Protein AF-A0A180GN33-F1 (afdb_monomer_lite)

pLDDT: mean 70.39, std 18.8, range [36.09, 91.19]

Structure (mmCIF, N/CA/C/O backbone):
data_AF-A0A180GN33-F1
#
_entry.id   AF-A0A180GN33-F1
#
loop_
_atom_site.group_PDB
_atom_site.id
_atom_site.type_symbol
_atom_site.label_atom_id
_atom_site.label_alt_id
_atom_site.label_comp_id
_atom_site.label_asym_id
_atom_site.label_entity_id
_atom_site.label_seq_id
_atom_site.pdbx_PDB_ins_code
_atom_site.Cartn_x
_atom_site.Cartn_y
_atom_site.Cartn_z
_atom_site.occupancy
_atom_site.B_iso_or_equiv
_atom_site.auth_seq_id
_atom_site.auth_comp_id
_atom_site.auth_asym_id
_atom_site.auth_atom_id
_atom_site.pdbx_PDB_model_num
ATOM 1 N N . MET A 1 1 ? 8.555 -13.426 13.200 1.00 46.03 1 MET A N 1
ATOM 2 C CA . MET A 1 1 ? 7.530 -12.575 12.555 1.00 46.03 1 MET A CA 1
ATOM 3 C C . MET A 1 1 ? 6.691 -13.460 11.651 1.00 46.03 1 MET A C 1
ATOM 5 O O . MET A 1 1 ? 7.265 -14.149 10.823 1.00 46.03 1 MET A O 1
ATOM 9 N N . VAL A 1 2 ? 5.373 -13.520 11.856 1.00 49.69 2 VAL A N 1
ATOM 10 C CA . VAL A 1 2 ? 4.475 -14.308 10.996 1.00 49.69 2 VAL A CA 1
ATOM 11 C C . VAL A 1 2 ? 4.223 -13.498 9.729 1.00 49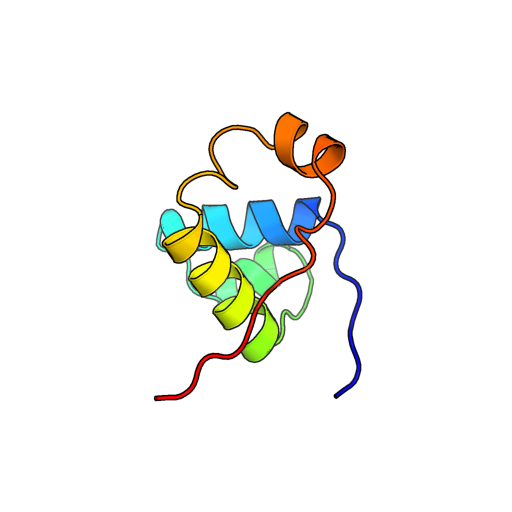.69 2 VAL A C 1
ATOM 13 O O . VAL A 1 2 ? 3.660 -12.407 9.803 1.00 49.69 2 VAL A O 1
ATOM 16 N N . PHE A 1 3 ? 4.682 -14.001 8.584 1.00 54.38 3 PHE A N 1
ATOM 17 C CA . PHE A 1 3 ? 4.346 -13.421 7.289 1.00 54.38 3 PHE A CA 1
ATOM 18 C C . PHE A 1 3 ? 2.873 -13.722 7.011 1.00 54.38 3 PHE A C 1
ATOM 20 O O . PHE A 1 3 ? 2.492 -14.879 6.845 1.00 54.38 3 PHE A O 1
ATOM 27 N N . VAL A 1 4 ? 2.032 -12.689 7.028 1.00 66.69 4 VAL A N 1
ATOM 28 C CA . VAL A 1 4 ? 0.635 -12.806 6.609 1.00 66.69 4 VAL A CA 1
ATOM 29 C C . VAL A 1 4 ? 0.609 -12.538 5.107 1.00 66.69 4 VAL A C 1
ATOM 31 O O . VAL A 1 4 ? 0.890 -11.404 4.714 1.00 66.69 4 VAL A O 1
ATOM 34 N N . PRO A 1 5 ? 0.309 -13.538 4.262 1.00 68.19 5 PRO A N 1
ATOM 35 C CA . PRO A 1 5 ? 0.170 -13.299 2.836 1.00 68.19 5 PRO A CA 1
ATOM 36 C C . PRO A 1 5 ? -1.066 -12.423 2.605 1.00 68.19 5 PRO A C 1
ATOM 38 O O . PRO A 1 5 ? -2.195 -12.826 2.892 1.00 68.19 5 PRO A O 1
ATOM 41 N N . TYR A 1 6 ? -0.850 -11.205 2.109 1.00 77.19 6 TYR A N 1
ATOM 42 C CA . TYR A 1 6 ? -1.925 -10.362 1.597 1.00 77.19 6 TYR A CA 1
ATOM 43 C C . TYR A 1 6 ? -2.055 -10.597 0.091 1.00 77.19 6 TYR A C 1
ATOM 45 O O . TYR A 1 6 ? -1.040 -10.752 -0.588 1.00 77.19 6 TYR A O 1
ATOM 53 N N . PRO A 1 7 ? -3.281 -10.611 -0.455 1.00 79.81 7 PRO A N 1
ATOM 54 C CA . PRO A 1 7 ? -3.458 -10.592 -1.898 1.00 79.81 7 PRO A CA 1
ATOM 55 C C . PRO A 1 7 ? -2.775 -9.345 -2.485 1.00 79.81 7 PRO A C 1
ATOM 57 O O . PRO A 1 7 ? -2.942 -8.265 -1.910 1.00 79.81 7 PRO A O 1
ATOM 60 N N . PRO A 1 8 ? -2.085 -9.441 -3.635 1.00 76.06 8 PRO A N 1
ATOM 61 C CA . PRO A 1 8 ? -1.410 -8.296 -4.255 1.00 76.06 8 PRO A CA 1
ATOM 62 C C . PRO A 1 8 ? -2.378 -7.139 -4.553 1.00 76.06 8 PRO A C 1
ATOM 64 O O . PRO A 1 8 ? -2.025 -5.973 -4.406 1.00 76.06 8 PRO A O 1
ATOM 67 N N . ALA A 1 9 ? -3.647 -7.442 -4.847 1.00 79.81 9 ALA A N 1
ATOM 68 C CA . ALA A 1 9 ? -4.697 -6.434 -4.993 1.00 79.81 9 ALA A CA 1
ATOM 69 C C . ALA A 1 9 ? -4.902 -5.576 -3.725 1.00 79.81 9 ALA A C 1
ATOM 71 O O . ALA A 1 9 ? -5.138 -4.376 -3.822 1.00 79.81 9 ALA A O 1
ATOM 72 N N . ILE A 1 10 ? -4.788 -6.166 -2.529 1.00 84.50 10 ILE A N 1
ATOM 73 C CA . ILE A 1 10 ? -4.941 -5.447 -1.254 1.00 84.50 10 ILE A CA 1
ATOM 74 C C . ILE A 1 10 ? -3.754 -4.512 -1.016 1.00 84.50 10 ILE A C 1
ATOM 76 O O . ILE A 1 10 ? -3.955 -3.392 -0.554 1.00 84.50 10 ILE A O 1
ATOM 80 N N . GLU A 1 11 ? -2.542 -4.948 -1.356 1.00 83.88 11 GLU A N 1
ATOM 81 C CA . GLU A 1 11 ? -1.335 -4.123 -1.275 1.00 83.88 11 GLU A CA 1
ATOM 82 C C . GLU A 1 11 ? -1.433 -2.905 -2.199 1.00 83.88 11 GLU A C 1
ATOM 84 O O . GLU A 1 11 ? -1.304 -1.770 -1.736 1.00 83.88 11 GLU A O 1
ATOM 89 N N . VAL A 1 12 ? -1.761 -3.119 -3.478 1.00 81.50 12 VAL A N 1
ATOM 90 C CA . VAL A 1 12 ? -1.873 -2.038 -4.470 1.00 81.50 12 VAL A CA 1
ATOM 91 C C . VAL A 1 12 ? -2.939 -1.021 -4.064 1.00 81.50 12 VAL A C 1
ATOM 93 O O . VAL A 1 12 ? -2.690 0.185 -4.103 1.00 81.50 12 VAL A O 1
ATOM 96 N N . VAL A 1 13 ? -4.117 -1.483 -3.636 1.00 87.12 13 VAL A N 1
ATOM 97 C CA . VAL A 1 13 ? -5.201 -0.584 -3.217 1.00 87.12 13 VAL A CA 1
ATOM 98 C C . VAL A 1 13 ? -4.833 0.159 -1.926 1.00 87.12 13 VAL A C 1
ATOM 100 O O . VAL A 1 13 ? -5.107 1.354 -1.819 1.00 87.12 13 VAL A O 1
ATOM 103 N N . ALA A 1 14 ? -4.168 -0.495 -0.967 1.00 88.19 14 ALA A N 1
ATOM 104 C CA . ALA A 1 14 ? -3.709 0.158 0.259 1.00 88.19 14 ALA A CA 1
ATOM 105 C C . ALA A 1 14 ? -2.671 1.255 -0.020 1.00 88.19 14 ALA A C 1
ATOM 107 O O . ALA A 1 14 ? -2.782 2.347 0.538 1.00 88.19 14 ALA A O 1
ATOM 108 N N . VAL A 1 15 ? -1.699 0.993 -0.900 1.00 85.62 15 VAL A N 1
ATOM 109 C CA . VAL A 1 15 ? -0.699 1.986 -1.322 1.00 85.62 15 VAL A CA 1
ATOM 110 C C . VAL A 1 15 ? -1.367 3.133 -2.076 1.00 85.62 15 VAL A C 1
A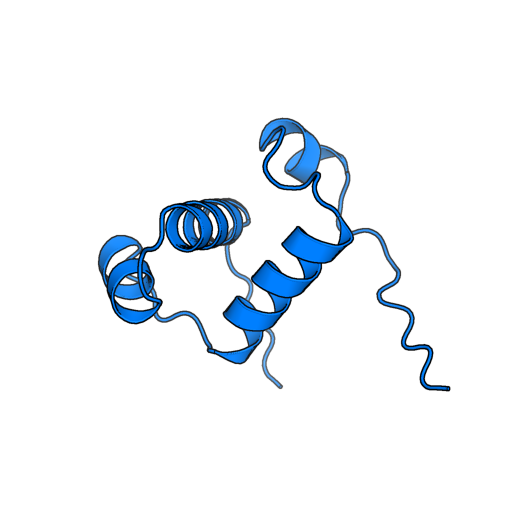TOM 112 O O . VAL A 1 15 ? -1.104 4.292 -1.772 1.00 85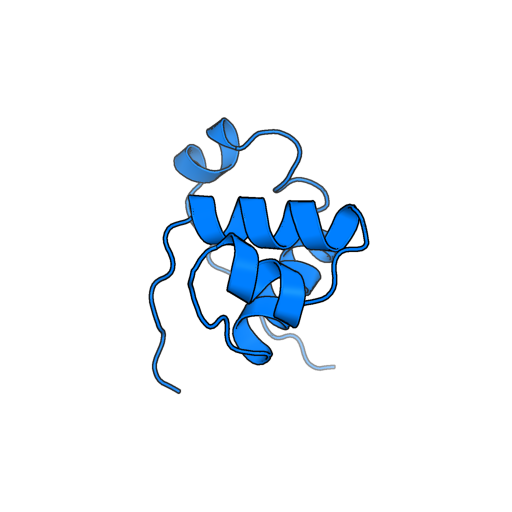.62 15 VAL A O 1
ATOM 115 N N . ARG A 1 16 ? -2.284 2.844 -3.005 1.00 87.50 16 ARG A N 1
ATOM 116 C CA . ARG A 1 16 ? -3.006 3.876 -3.765 1.00 87.50 16 ARG A CA 1
ATOM 117 C C . ARG A 1 16 ? -3.793 4.812 -2.851 1.00 87.50 16 ARG A C 1
ATOM 119 O O . ARG A 1 16 ? -3.623 6.023 -2.941 1.00 87.50 16 ARG A O 1
ATOM 126 N N . MET A 1 17 ? -4.561 4.256 -1.916 1.00 88.50 17 MET A N 1
ATOM 127 C CA . MET A 1 17 ? -5.297 5.057 -0.938 1.00 88.50 17 MET A CA 1
ATOM 128 C C . MET A 1 17 ? -4.353 5.870 -0.035 1.00 88.50 17 MET A C 1
ATOM 130 O O . MET A 1 17 ? -4.639 7.019 0.290 1.00 88.50 17 MET A O 1
ATOM 134 N N . ALA A 1 18 ? -3.198 5.319 0.346 1.00 88.88 18 ALA A N 1
ATOM 135 C CA . ALA A 1 18 ? -2.206 6.067 1.116 1.00 88.88 18 ALA A CA 1
ATOM 136 C C . ALA A 1 18 ? -1.673 7.290 0.345 1.00 88.88 18 ALA A C 1
ATOM 138 O O . ALA A 1 18 ? -1.490 8.355 0.933 1.00 88.88 18 ALA A O 1
ATOM 139 N N . LEU A 1 19 ? -1.470 7.155 -0.969 1.00 86.31 19 LEU A N 1
ATOM 140 C CA . LEU A 1 19 ? -1.037 8.245 -1.852 1.00 86.31 19 LEU A CA 1
ATOM 141 C C . LEU A 1 19 ? -2.129 9.293 -2.086 1.00 86.31 19 LEU A C 1
ATOM 143 O O . LEU A 1 19 ? -1.817 10.470 -2.236 1.00 86.31 19 LEU A O 1
ATOM 147 N N . GLU A 1 20 ? -3.397 8.884 -2.060 1.00 87.75 20 GLU A N 1
ATOM 148 C CA . GLU A 1 20 ? -4.557 9.786 -2.080 1.00 87.75 20 GLU A CA 1
ATOM 149 C C . GLU A 1 20 ? -4.761 10.528 -0.742 1.00 87.75 20 GLU A C 1
ATOM 151 O O . GLU A 1 20 ? -5.645 11.376 -0.627 1.00 87.75 20 GLU A O 1
ATOM 156 N N . GLY A 1 21 ? -3.929 10.252 0.269 1.00 89.88 21 GLY A N 1
ATOM 157 C CA . GLY A 1 21 ? -3.956 10.922 1.570 1.00 89.88 21 GLY A CA 1
ATOM 158 C C . GLY A 1 21 ? -4.850 10.244 2.608 1.00 89.88 21 GLY A C 1
ATOM 159 O O . GLY A 1 21 ? -5.063 10.798 3.690 1.00 89.88 21 GLY A O 1
ATOM 160 N N . PHE A 1 22 ? -5.363 9.041 2.330 1.00 90.12 22 PHE A N 1
ATOM 161 C CA . PHE A 1 22 ? -6.136 8.292 3.314 1.00 90.12 22 PHE A CA 1
ATOM 162 C C . PHE A 1 22 ? -5.245 7.769 4.442 1.00 90.12 22 PHE A C 1
ATOM 164 O O . PHE A 1 22 ? -4.135 7.271 4.249 1.00 90.12 22 PHE A O 1
ATOM 171 N N . SER A 1 23 ? -5.770 7.841 5.662 1.00 88.38 23 SER A N 1
ATOM 172 C CA . SER A 1 23 ? -5.084 7.309 6.834 1.00 88.38 23 SER A CA 1
ATOM 173 C C . SER A 1 23 ? -5.204 5.782 6.899 1.00 88.38 23 SER A C 1
ATOM 175 O O . SER A 1 23 ? -6.221 5.200 6.525 1.00 88.38 23 SER A O 1
ATOM 177 N N . LYS A 1 24 ? -4.189 5.108 7.456 1.00 85.88 24 LYS A N 1
ATOM 178 C CA . LYS A 1 24 ? -4.202 3.650 7.683 1.00 85.88 24 LYS A CA 1
ATOM 179 C C . LYS A 1 24 ? -5.509 3.106 8.300 1.00 85.88 24 LYS A C 1
ATOM 181 O O . LYS A 1 24 ? -5.996 2.101 7.793 1.00 85.88 24 LYS A O 1
ATOM 186 N N . PRO A 1 25 ? -6.097 3.691 9.368 1.00 89.25 25 PRO A N 1
ATOM 187 C CA . PRO A 1 25 ? -7.354 3.170 9.913 1.00 89.25 25 PRO A CA 1
ATOM 188 C C . PRO A 1 25 ? -8.507 3.235 8.902 1.00 89.25 25 PRO A C 1
ATOM 190 O O . PRO A 1 25 ? -9.279 2.284 8.819 1.00 89.25 25 PRO A O 1
ATOM 193 N N . HIS A 1 26 ? -8.576 4.293 8.089 1.00 89.56 26 HIS A N 1
ATOM 194 C CA . HIS A 1 26 ? -9.565 4.422 7.016 1.00 89.56 26 HIS A CA 1
ATOM 195 C C . HIS A 1 26 ? -9.359 3.347 5.938 1.00 89.56 26 HIS A C 1
ATOM 197 O O . HIS A 1 26 ? -10.309 2.700 5.501 1.00 89.56 26 HIS A O 1
ATOM 203 N N . ILE A 1 27 ? -8.104 3.101 5.558 1.00 89.88 27 ILE A N 1
ATOM 204 C CA . ILE A 1 27 ? -7.716 2.066 4.590 1.00 89.88 27 ILE A CA 1
ATOM 205 C C . ILE A 1 27 ? -8.114 0.674 5.096 1.00 89.88 27 ILE A C 1
ATOM 207 O O . ILE A 1 27 ? -8.751 -0.087 4.371 1.00 89.88 27 ILE A O 1
ATOM 211 N N . CYS A 1 28 ? -7.803 0.352 6.355 1.00 89.88 28 CYS A N 1
ATOM 212 C CA . CYS A 1 28 ? -8.184 -0.922 6.966 1.00 89.88 28 CYS A CA 1
ATOM 213 C C . CYS A 1 28 ? -9.707 -1.114 7.007 1.00 89.88 28 CYS A C 1
ATOM 215 O O . CYS A 1 28 ? -10.197 -2.211 6.739 1.00 89.88 28 CYS A O 1
ATOM 217 N N . GLN A 1 29 ? -10.451 -0.050 7.326 1.00 91.19 29 GLN A N 1
ATOM 218 C CA . GLN A 1 29 ? -11.913 -0.071 7.355 1.00 91.19 29 GLN A CA 1
ATOM 219 C C . GLN A 1 29 ? -12.500 -0.292 5.955 1.00 91.19 29 GLN A C 1
ATOM 221 O O . GLN A 1 29 ? -13.395 -1.116 5.794 1.00 91.19 29 GLN A O 1
ATOM 226 N N . THR A 1 30 ? -11.947 0.379 4.945 1.00 89.19 30 THR A N 1
ATOM 227 C CA . THR A 1 30 ? -12.380 0.271 3.542 1.00 89.19 30 THR A CA 1
ATOM 228 C C . THR A 1 30 ? -12.093 -1.111 2.961 1.00 89.19 30 THR A C 1
ATOM 230 O O . THR A 1 30 ? -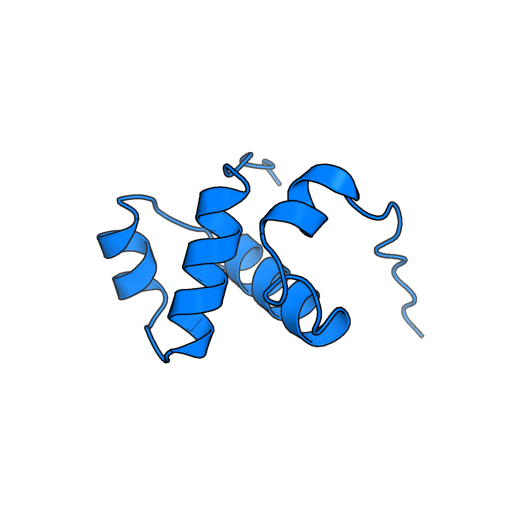12.919 -1.678 2.254 1.00 89.19 30 THR A O 1
ATOM 233 N N . LEU A 1 31 ? -10.937 -1.689 3.292 1.00 86.75 31 LEU A N 1
ATOM 234 C CA . LEU A 1 31 ? -10.526 -3.014 2.818 1.00 86.75 31 LEU A CA 1
ATOM 235 C C . LEU A 1 31 ? -11.128 -4.163 3.638 1.00 86.75 31 LEU A C 1
ATOM 237 O O . LEU A 1 31 ? -10.926 -5.327 3.290 1.00 86.75 31 LEU A O 1
ATOM 241 N N . GLY A 1 32 ? -11.806 -3.865 4.752 1.00 88.56 32 GLY A N 1
ATOM 242 C CA . GLY A 1 32 ? -12.301 -4.874 5.690 1.00 88.56 32 GLY A CA 1
ATOM 243 C C . GLY A 1 32 ? -11.190 -5.767 6.259 1.00 88.56 32 GLY A C 1
ATOM 244 O O . GLY A 1 32 ? -11.441 -6.915 6.628 1.00 88.56 32 GLY A O 1
ATOM 245 N N . LYS A 1 33 ? -9.942 -5.278 6.284 1.00 84.31 33 LYS A N 1
ATOM 246 C CA . LYS A 1 33 ? -8.764 -6.031 6.729 1.00 84.31 33 LYS A CA 1
ATOM 247 C C . LYS A 1 33 ? -7.875 -5.183 7.620 1.00 84.31 33 LYS A C 1
ATOM 249 O O . LYS A 1 33 ? -7.571 -4.034 7.322 1.00 84.31 33 LYS A O 1
ATOM 254 N N . THR A 1 34 ? -7.382 -5.797 8.689 1.00 86.75 34 THR A N 1
ATOM 255 C CA . THR A 1 34 ? -6.416 -5.164 9.585 1.00 86.75 34 THR A CA 1
ATOM 256 C C . THR A 1 34 ? -5.012 -5.335 9.025 1.00 86.75 34 THR A C 1
ATOM 258 O O . THR A 1 34 ? -4.402 -6.390 9.179 1.00 86.75 34 THR A O 1
ATOM 261 N N . ILE A 1 35 ? -4.491 -4.291 8.384 1.00 85.25 35 ILE A N 1
ATOM 262 C CA . ILE A 1 35 ? -3.112 -4.267 7.893 1.00 85.25 35 ILE A CA 1
ATOM 263 C C . ILE A 1 35 ? -2.174 -3.886 9.045 1.00 85.25 35 ILE A C 1
ATOM 265 O O . ILE A 1 35 ? -2.363 -2.878 9.739 1.00 85.25 35 ILE A O 1
ATOM 269 N N . SER A 1 36 ? -1.134 -4.696 9.247 1.00 87.25 36 SER A N 1
ATOM 270 C CA . SER A 1 36 ? -0.088 -4.401 10.229 1.00 87.25 36 SER A CA 1
ATOM 271 C C . SER A 1 36 ? 0.677 -3.131 9.857 1.00 87.25 36 SER A C 1
ATOM 273 O O . SER A 1 36 ? 0.909 -2.839 8.684 1.00 87.25 36 SER A O 1
ATOM 275 N N . ARG A 1 37 ? 1.136 -2.383 10.869 1.00 84.62 37 ARG A N 1
ATOM 276 C CA . ARG A 1 37 ? 1.964 -1.186 10.652 1.00 84.62 37 ARG A CA 1
ATOM 277 C C . ARG A 1 37 ? 3.241 -1.517 9.868 1.00 84.62 37 ARG A C 1
ATOM 279 O O . ARG A 1 37 ? 3.607 -0.739 9.001 1.00 84.62 37 ARG A O 1
ATOM 286 N N . GLN A 1 38 ? 3.865 -2.663 10.152 1.00 84.62 38 GLN A N 1
ATOM 287 C CA . GLN A 1 38 ? 5.094 -3.094 9.478 1.00 84.62 38 GLN A CA 1
ATOM 288 C C . GLN A 1 38 ? 4.855 -3.348 7.988 1.00 84.62 38 GLN A C 1
ATOM 290 O O . GLN A 1 38 ? 5.554 -2.773 7.166 1.00 84.62 38 GLN A O 1
ATOM 295 N N . SER A 1 39 ? 3.817 -4.120 7.642 1.00 84.38 39 SER A N 1
ATOM 296 C CA . SER A 1 39 ? 3.450 -4.385 6.245 1.00 84.38 39 SER A CA 1
ATOM 297 C C . SER A 1 39 ? 3.154 -3.090 5.492 1.00 84.38 39 SER A C 1
ATOM 299 O O . SER A 1 39 ? 3.685 -2.871 4.414 1.00 84.38 39 SER A O 1
ATOM 301 N N . PHE A 1 40 ? 2.386 -2.183 6.101 1.00 85.31 40 PHE A N 1
ATOM 302 C CA . PHE A 1 40 ? 2.059 -0.898 5.485 1.00 85.31 40 PHE A CA 1
ATOM 303 C C . PHE A 1 40 ? 3.296 -0.017 5.249 1.00 85.31 40 PHE A C 1
ATOM 305 O O . PHE A 1 40 ? 3.425 0.599 4.196 1.00 85.31 40 PHE A O 1
ATOM 312 N N . GLN A 1 41 ? 4.228 0.031 6.207 1.00 86.00 41 GLN A N 1
ATOM 313 C CA . GLN A 1 41 ? 5.492 0.752 6.028 1.00 86.00 41 GLN A CA 1
ATOM 314 C C . GLN A 1 41 ? 6.354 0.120 4.936 1.00 86.00 41 GLN A C 1
ATOM 316 O O . GLN A 1 41 ? 6.927 0.846 4.131 1.00 86.00 41 GLN A O 1
ATOM 321 N N . GLN A 1 42 ? 6.415 -1.209 4.881 1.00 84.62 42 GLN A N 1
ATOM 322 C CA . GLN A 1 42 ? 7.179 -1.927 3.868 1.00 84.62 42 GLN A CA 1
ATOM 323 C C . GLN A 1 42 ? 6.622 -1.676 2.461 1.00 84.62 42 GLN A C 1
ATOM 325 O O . GLN A 1 42 ? 7.394 -1.393 1.553 1.00 84.62 42 GLN A O 1
ATOM 330 N N . TRP A 1 43 ? 5.298 -1.677 2.288 1.00 85.56 43 TRP A N 1
ATOM 331 C CA . TRP A 1 43 ? 4.656 -1.342 1.012 1.00 85.56 43 TRP A CA 1
ATOM 332 C C . TRP A 1 43 ? 4.923 0.103 0.575 1.00 85.56 43 TRP A C 1
ATOM 334 O O . TRP A 1 43 ? 5.207 0.356 -0.593 1.00 85.56 43 TRP A O 1
ATOM 344 N N . MET A 1 44 ? 4.895 1.057 1.512 1.00 82.81 44 MET A N 1
ATOM 345 C CA . MET A 1 44 ? 5.227 2.458 1.226 1.00 82.81 44 MET A CA 1
ATOM 346 C C . MET A 1 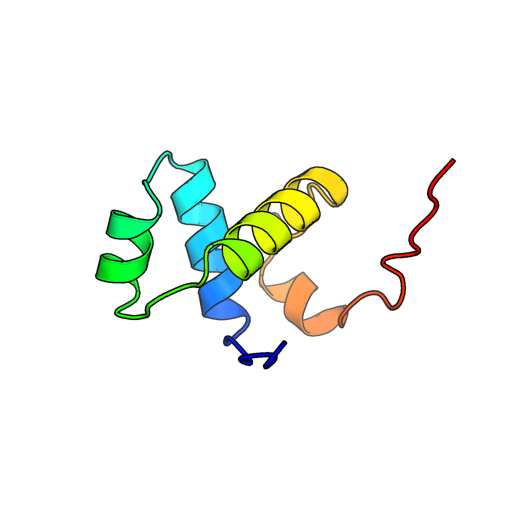44 ? 6.705 2.653 0.863 1.00 82.81 44 MET A C 1
ATOM 348 O O . MET A 1 44 ? 7.003 3.426 -0.045 1.00 82.81 44 MET A O 1
ATOM 352 N N . LEU A 1 45 ? 7.622 1.954 1.542 1.00 83.50 45 LEU A N 1
ATOM 353 C CA . LEU A 1 45 ? 9.054 1.972 1.223 1.00 83.50 45 LEU A CA 1
ATOM 354 C C . LEU A 1 45 ? 9.317 1.373 -0.160 1.00 83.50 45 LEU A C 1
ATOM 356 O O . LEU A 1 45 ? 9.963 2.011 -0.983 1.00 83.50 45 LEU A O 1
ATOM 360 N N . LEU A 1 46 ? 8.737 0.203 -0.446 1.00 79.75 46 LEU A N 1
ATOM 361 C CA . LEU A 1 46 ? 8.815 -0.432 -1.763 1.00 79.75 46 LEU A CA 1
ATOM 362 C C . LEU A 1 46 ? 8.267 0.485 -2.857 1.00 79.75 46 LEU A C 1
ATOM 364 O O . LEU A 1 46 ? 8.865 0.596 -3.925 1.00 79.75 46 LEU A O 1
ATOM 368 N N . TYR A 1 47 ? 7.162 1.186 -2.596 1.00 78.19 47 TYR A N 1
ATOM 369 C CA . TYR A 1 47 ? 6.626 2.180 -3.522 1.00 78.19 47 TYR A CA 1
ATOM 370 C C . TYR A 1 47 ? 7.595 3.350 -3.758 1.00 78.19 47 TYR A C 1
ATOM 372 O O . TYR A 1 47 ? 7.804 3.744 -4.905 1.00 78.19 47 TYR A O 1
ATOM 380 N N . GLN A 1 48 ? 8.196 3.902 -2.699 1.00 77.44 48 GLN A N 1
ATOM 381 C CA . GLN A 1 48 ? 9.168 4.994 -2.818 1.00 77.44 48 GLN A CA 1
ATOM 382 C C . GLN A 1 48 ? 10.424 4.578 -3.589 1.00 77.44 48 GLN A C 1
ATOM 384 O O . GLN A 1 48 ? 10.912 5.357 -4.408 1.00 77.44 48 GLN A O 1
ATOM 389 N N . GLU A 1 49 ? 10.914 3.364 -3.345 1.00 73.56 49 GLU A N 1
ATOM 390 C CA . GLU A 1 49 ? 12.107 2.808 -3.983 1.00 73.56 49 GLU A CA 1
ATOM 391 C C . GLU A 1 49 ? 11.863 2.495 -5.461 1.00 73.56 49 GLU A C 1
ATOM 393 O O . GLU A 1 49 ? 12.661 2.848 -6.326 1.00 73.56 49 GLU A O 1
ATOM 398 N N . THR A 1 50 ? 10.722 1.884 -5.776 1.00 68.06 50 THR A N 1
ATOM 399 C CA . THR A 1 50 ? 10.447 1.456 -7.148 1.00 68.06 50 THR A CA 1
ATOM 400 C C . THR A 1 50 ? 9.840 2.552 -8.013 1.00 68.06 50 THR A C 1
ATOM 402 O O . THR A 1 50 ? 9.994 2.472 -9.228 1.00 68.06 50 THR A O 1
ATOM 405 N N . LYS A 1 51 ? 9.100 3.529 -7.453 1.00 62.66 51 LYS A N 1
ATOM 406 C CA . LYS A 1 51 ? 8.244 4.508 -8.179 1.00 62.66 51 LYS A CA 1
ATOM 407 C C . LYS A 1 51 ? 7.347 3.911 -9.288 1.00 62.66 51 LYS A C 1
ATOM 409 O O . LYS A 1 51 ? 6.692 4.651 -10.015 1.00 62.66 51 LYS A O 1
ATOM 414 N N . ALA A 1 52 ? 7.303 2.587 -9.424 1.00 52.06 52 ALA A N 1
ATOM 415 C CA . ALA A 1 52 ? 6.845 1.872 -10.613 1.00 52.06 52 ALA A CA 1
ATOM 416 C C . ALA A 1 52 ? 5.706 0.896 -10.304 1.00 52.06 52 ALA A C 1
ATOM 418 O O . ALA A 1 52 ? 4.941 0.560 -11.204 1.00 52.06 52 ALA A O 1
ATOM 419 N N . ILE A 1 53 ? 5.535 0.490 -9.038 1.00 50.31 53 ILE A N 1
ATOM 420 C CA . ILE A 1 53 ? 4.507 -0.485 -8.629 1.00 50.31 53 ILE A CA 1
ATOM 421 C C . ILE A 1 53 ? 3.076 0.016 -8.917 1.00 50.31 53 ILE A C 1
ATOM 423 O O . ILE A 1 53 ? 2.185 -0.790 -9.163 1.00 50.31 53 ILE A O 1
ATOM 427 N N . VAL A 1 54 ? 2.844 1.334 -8.975 1.00 50.31 54 VAL A N 1
ATOM 428 C CA . VAL A 1 54 ? 1.508 1.917 -9.235 1.00 50.31 54 VAL A CA 1
ATOM 429 C C . VAL A 1 54 ? 1.305 2.343 -10.698 1.00 50.31 54 VAL A C 1
ATOM 431 O O . VAL A 1 54 ? 0.221 2.791 -11.056 1.00 50.31 54 VAL A O 1
ATOM 434 N N . CYS A 1 55 ? 2.290 2.173 -11.587 1.00 46.75 55 CYS A N 1
ATOM 435 C CA . CYS A 1 55 ? 2.090 2.531 -12.997 1.00 46.75 55 CYS A CA 1
ATOM 436 C C . CYS A 1 55 ? 1.358 1.451 -13.806 1.00 46.75 55 CYS A C 1
ATOM 438 O O . CYS A 1 55 ? 0.815 1.766 -14.859 1.00 46.75 55 CYS A O 1
ATOM 440 N N . SER A 1 56 ? 1.293 0.196 -13.347 1.00 43.00 56 SER A N 1
ATOM 441 C CA . SER A 1 56 ? 0.505 -0.858 -14.007 1.00 43.00 56 SER A CA 1
ATOM 442 C C . SER A 1 56 ? 0.299 -2.056 -13.070 1.00 43.00 56 SER A C 1
ATOM 444 O O . SER A 1 56 ? 1.257 -2.806 -12.866 1.00 43.00 56 SER A O 1
ATOM 446 N N . PRO A 1 57 ? -0.915 -2.297 -12.533 1.00 50.00 57 PRO A N 1
ATOM 447 C CA . PRO A 1 57 ? -1.197 -3.507 -11.750 1.00 50.00 57 PRO A CA 1
ATOM 448 C C . PRO A 1 57 ? -0.887 -4.793 -12.542 1.00 50.00 57 PRO A C 1
ATOM 450 O O . PRO A 1 57 ? -0.374 -5.754 -11.980 1.00 50.00 57 PRO A O 1
ATOM 453 N N . GLU A 1 58 ? -1.056 -4.755 -13.867 1.00 47.38 58 GLU A N 1
ATOM 454 C CA . GLU A 1 58 ? -0.758 -5.851 -14.803 1.00 47.38 58 GLU A CA 1
ATOM 455 C C . GLU A 1 58 ? 0.740 -6.230 -14.859 1.00 47.38 58 GLU A C 1
ATOM 457 O O . GLU A 1 58 ? 1.109 -7.393 -15.037 1.00 47.38 58 GLU A O 1
ATOM 462 N N . SER A 1 59 ? 1.642 -5.261 -14.652 1.00 44.12 59 SER A N 1
ATOM 463 C CA . SER A 1 59 ? 3.090 -5.525 -14.652 1.00 44.12 59 SER A CA 1
ATOM 464 C C . SER A 1 59 ? 3.579 -6.150 -13.349 1.00 44.12 59 SER A C 1
ATOM 466 O O . SER A 1 59 ? 4.596 -6.843 -13.360 1.00 44.12 59 SER A O 1
ATOM 468 N N . TYR A 1 60 ? 2.876 -5.928 -12.235 1.00 49.19 60 TYR A N 1
ATOM 469 C CA . TYR A 1 60 ? 3.282 -6.462 -10.936 1.00 49.19 60 TYR A CA 1
ATOM 470 C C . TYR A 1 60 ? 3.005 -7.966 -10.830 1.00 49.19 60 TYR A C 1
ATOM 472 O O . TYR A 1 60 ? 3.861 -8.714 -10.361 1.00 49.19 60 TYR A O 1
ATOM 480 N N . GLU A 1 61 ? 1.866 -8.430 -11.357 1.00 47.62 61 GLU A N 1
ATOM 481 C CA . GLU A 1 61 ? 1.558 -9.866 -11.441 1.00 47.62 61 GLU A CA 1
ATOM 482 C C . GLU A 1 61 ? 2.555 -10.617 -12.337 1.00 47.62 61 GLU A C 1
ATOM 484 O O . GLU A 1 61 ? 2.903 -11.763 -12.058 1.00 47.62 61 GLU A O 1
ATOM 489 N N . THR A 1 62 ? 3.075 -9.951 -13.373 1.00 48.34 62 THR A N 1
ATOM 490 C CA . THR A 1 62 ? 3.981 -10.565 -14.354 1.00 48.34 62 THR A CA 1
ATOM 491 C C . THR A 1 62 ? 5.446 -10.571 -13.906 1.00 48.34 62 THR A C 1
ATOM 493 O O . THR A 1 62 ? 6.201 -11.464 -14.290 1.00 48.34 62 THR A O 1
ATOM 496 N N . ARG A 1 63 ? 5.892 -9.589 -13.106 1.00 46.78 63 ARG A N 1
ATOM 497 C CA . ARG A 1 63 ? 7.322 -9.468 -12.760 1.00 46.78 63 ARG A CA 1
ATOM 498 C C . ARG A 1 63 ? 7.795 -10.389 -11.651 1.00 46.78 63 ARG A C 1
ATOM 500 O O . ARG A 1 63 ? 8.998 -10.624 -11.576 1.00 46.78 63 ARG A O 1
ATOM 507 N N . GLY A 1 64 ? 6.892 -10.913 -10.826 1.00 43.12 64 GLY A N 1
ATOM 508 C CA . GLY A 1 64 ? 7.293 -11.613 -9.615 1.00 43.12 64 GLY A CA 1
ATOM 509 C C . GLY A 1 64 ? 8.079 -10.696 -8.670 1.00 43.12 64 GLY A C 1
ATOM 510 O O . GLY A 1 64 ? 8.652 -9.673 -9.041 1.00 43.12 64 GLY A O 1
ATOM 511 N N . TRP A 1 65 ? 8.074 -11.050 -7.397 1.00 44.22 65 TRP A N 1
ATOM 512 C CA . TRP A 1 65 ? 8.869 -10.383 -6.376 1.00 44.22 65 TRP A CA 1
ATOM 513 C C . TRP A 1 65 ? 10.343 -10.286 -6.827 1.00 44.22 65 TRP A C 1
ATOM 515 O O . TRP A 1 65 ? 10.953 -11.338 -7.039 1.00 44.22 65 TRP A O 1
ATOM 525 N N . PRO A 1 66 ? 10.952 -9.093 -6.984 1.00 43.56 66 PRO A N 1
ATOM 526 C CA . PRO A 1 66 ? 12.380 -9.013 -7.264 1.00 43.56 66 PRO A CA 1
ATOM 527 C C . PRO A 1 66 ? 13.140 -9.605 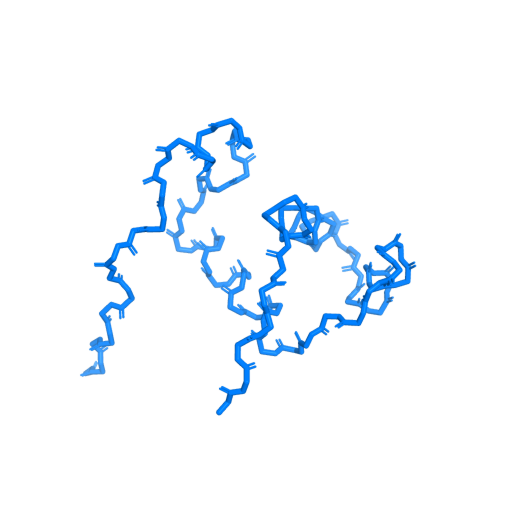-6.066 1.00 43.56 66 PRO A C 1
ATOM 529 O O . PRO A 1 66 ? 12.961 -9.142 -4.935 1.00 43.56 66 PRO A O 1
ATOM 532 N N . PRO A 1 67 ? 13.960 -10.652 -6.254 1.00 46.09 67 PRO A N 1
ATOM 533 C CA . PRO A 1 67 ? 14.663 -11.290 -5.156 1.00 46.09 67 PRO A CA 1
ATOM 534 C C . PRO A 1 67 ? 15.888 -10.452 -4.803 1.00 46.09 67 PRO A C 1
ATOM 536 O O . PRO A 1 67 ? 16.984 -10.817 -5.201 1.00 46.09 67 PRO A O 1
ATOM 539 N N . THR A 1 68 ? 15.720 -9.305 -4.139 1.00 44.16 68 THR A N 1
ATOM 540 C CA . THR A 1 68 ? 16.780 -8.609 -3.376 1.00 44.16 68 THR A CA 1
ATOM 541 C C . THR A 1 68 ? 16.245 -7.309 -2.768 1.00 44.16 68 THR A C 1
ATOM 543 O O . THR A 1 68 ? 16.390 -6.233 -3.328 1.00 44.16 68 THR A O 1
ATOM 546 N N . LEU A 1 69 ? 15.681 -7.396 -1.562 1.00 44.00 69 LEU A N 1
ATOM 547 C CA . LEU A 1 69 ? 15.964 -6.371 -0.555 1.00 44.00 69 LEU A CA 1
ATOM 548 C C . LEU A 1 69 ? 17.304 -6.783 0.055 1.00 44.00 69 LEU A C 1
ATOM 550 O O . LEU A 1 69 ? 17.346 -7.518 1.041 1.00 44.00 69 LEU A O 1
ATOM 554 N N . SER A 1 70 ? 18.395 -6.426 -0.625 1.00 39.56 70 SER A N 1
ATOM 555 C CA . SER A 1 70 ? 19.725 -6.564 -0.047 1.00 39.56 70 SER A CA 1
ATOM 556 C C . SER A 1 70 ? 19.840 -5.486 1.020 1.00 39.56 70 SER A C 1
ATOM 558 O O . SER A 1 70 ? 19.843 -4.298 0.716 1.00 39.56 70 SER A O 1
ATOM 560 N N . SER A 1 71 ? 19.856 -5.903 2.281 1.00 44.19 71 SER A N 1
ATOM 561 C CA . SER A 1 71 ? 20.331 -5.066 3.371 1.00 44.19 71 SER A CA 1
ATOM 562 C C . SER A 1 71 ? 21.800 -4.746 3.108 1.00 44.19 71 SER A C 1
ATOM 564 O O . SER A 1 71 ? 22.660 -5.595 3.319 1.00 44.19 71 SER A O 1
ATOM 566 N N . GLU A 1 72 ? 22.087 -3.536 2.649 1.00 43.84 72 GLU A N 1
ATOM 567 C CA . GLU A 1 72 ? 23.380 -2.906 2.883 1.00 43.84 72 GLU A CA 1
ATOM 568 C C . GLU A 1 72 ? 23.189 -1.856 3.980 1.00 43.84 72 GLU A C 1
ATOM 570 O O . GLU A 1 72 ? 22.739 -0.738 3.757 1.00 43.84 72 GLU A O 1
ATOM 575 N N . GLU A 1 73 ? 23.450 -2.286 5.214 1.00 43.09 73 GLU A N 1
ATOM 576 C CA . GLU A 1 73 ? 23.925 -1.378 6.250 1.00 43.09 73 GLU A CA 1
ATOM 577 C C . GLU A 1 73 ? 25.369 -1.003 5.898 1.00 43.09 73 GLU A C 1
ATOM 579 O O . GLU A 1 73 ? 26.233 -1.885 5.878 1.00 43.09 73 GLU A O 1
ATOM 584 N N . CYS A 1 74 ? 25.631 0.280 5.637 1.00 36.09 74 CYS A N 1
ATOM 585 C CA . CYS A 1 74 ? 26.901 0.921 5.974 1.00 36.09 74 CYS A CA 1
ATOM 586 C C . CYS A 1 74 ? 26.737 2.436 6.131 1.00 36.09 74 CYS A C 1
ATOM 588 O O . CYS A 1 74 ? 26.067 3.057 5.277 1.00 36.09 74 CYS A O 1
#

Foldseek 3Di:
DDDDDDDVVLLLQLLVCVVVVDDQVRSCVVSVHNDDPVSSVVSNVVCVVPVCCNVDVVVDVVPPDDPDPPDDDD

Organism: Puccinia triticina (isolate 1-1 / race 1 (BBBD)) (NCBI:txid630390)

Sequence (74 aa):
MVFVPYPPAIEVVAVRMALEGFSKPHICQTLGKTISRQSFQQWMLLYQETKAIVCSPESYETRGWPPTLSSEEC

Secondary structure (DSSP, 8-state):
-------HHHHHHHHHHHHTT--HHHHHHHHTS---HHHHHHHHHHHHHHS-TTT-HHHHHHH---S-------

Radius of gyration: 12.78 Å; chains: 1; bounding box: 39×25×27 Å